Protein AF-A0A2N7JJB4-F1 (afdb_monomer_lite)

Sequence (86 aa):
MRPPQHAFAEPKAKQRTLRDRDVYDVVAHVHAITARPELSPLILAVAEQCLIESIRPEQALMSLIQASNASLHNPRFVFPKKEDNS

Radius of gyration: 23.98 Å; chains: 1; bounding box: 86×31×50 Å

Organism: Vibrio splendidus (NCBI:txid29497)

Foldseek 3Di:
DDDDPPPPPDPPPPPDDDDPVNVVVVVVVVVVVVPPPVCVVVVVQLVVQCVVVVDDSVVSSVVVVVVVVVVVVPPPPDDPPPPPDD

Secondary structure (DSSP, 8-state):
----------------PPPHHHHHHHHHHHHHHHT-GGGHHHHHHHHHHHHHH---HHHHHHHHHHHHHHHHT-TT----------

pLDDT: mean 76.85, std 17.62, range [43.41, 96.38]

Structure (mmCIF, N/CA/C/O backbone):
data_AF-A0A2N7JJB4-F1
#
_entry.id   AF-A0A2N7JJB4-F1
#
loop_
_atom_site.group_PDB
_atom_site.id
_atom_site.type_symbol
_atom_site.label_atom_id
_atom_site.label_alt_id
_atom_site.label_comp_id
_atom_site.label_asym_id
_at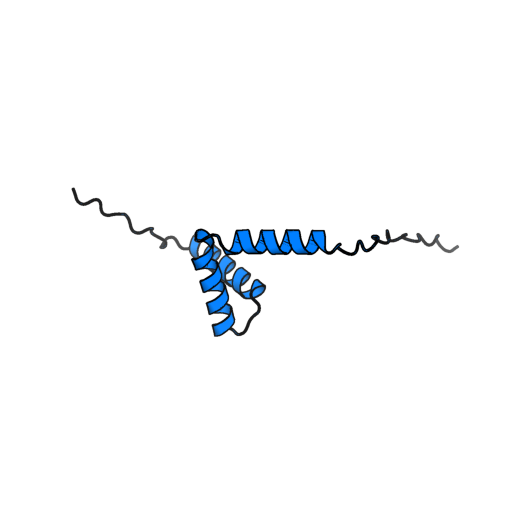om_site.label_entity_id
_atom_site.label_seq_id
_atom_site.pdbx_PDB_ins_code
_atom_site.Cartn_x
_atom_site.Cartn_y
_atom_site.Cartn_z
_atom_site.occupancy
_atom_site.B_iso_or_equiv
_atom_site.auth_seq_id
_atom_site.auth_comp_id
_atom_site.auth_asym_id
_atom_site.auth_atom_id
_atom_site.pdbx_PDB_model_num
ATOM 1 N N . MET A 1 1 ? 60.541 -0.796 -0.043 1.00 45.09 1 MET A N 1
ATOM 2 C CA . MET A 1 1 ? 59.619 -1.951 0.011 1.00 45.09 1 MET A CA 1
ATOM 3 C C . MET A 1 1 ? 58.186 -1.426 0.011 1.00 45.09 1 MET A C 1
ATOM 5 O O . MET A 1 1 ? 57.906 -0.555 0.822 1.00 45.09 1 MET A O 1
ATOM 9 N N . ARG A 1 2 ? 57.314 -1.861 -0.910 1.00 55.78 2 ARG A N 1
ATOM 10 C CA . ARG A 1 2 ? 55.871 -1.523 -0.921 1.00 55.78 2 ARG A CA 1
ATOM 11 C C . ARG A 1 2 ? 55.062 -2.789 -0.599 1.00 55.78 2 ARG A C 1
ATOM 13 O O . ARG A 1 2 ? 55.481 -3.854 -1.050 1.00 55.78 2 ARG A O 1
ATOM 20 N N . PRO A 1 3 ? 53.957 -2.698 0.163 1.00 53.66 3 PRO A N 1
ATOM 21 C CA . PRO A 1 3 ? 53.144 -3.860 0.504 1.00 53.66 3 PRO A CA 1
ATOM 22 C C . PRO A 1 3 ? 52.342 -4.355 -0.714 1.00 53.66 3 PRO A C 1
ATOM 24 O O . PRO A 1 3 ? 52.106 -3.577 -1.646 1.00 53.66 3 PRO A O 1
ATOM 27 N N . PRO A 1 4 ? 51.930 -5.636 -0.729 1.00 57.66 4 PRO A N 1
ATOM 28 C CA . PRO A 1 4 ? 51.138 -6.198 -1.813 1.00 57.66 4 PRO A CA 1
ATOM 29 C C . PRO A 1 4 ? 49.740 -5.575 -1.809 1.00 57.66 4 PRO 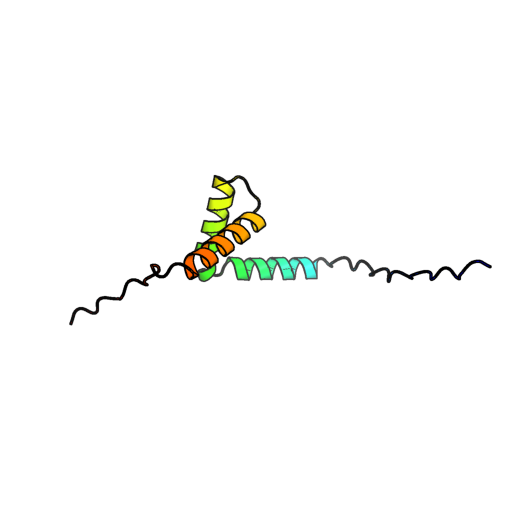A C 1
ATOM 31 O O . PRO A 1 4 ? 49.084 -5.474 -0.772 1.00 57.66 4 PRO A O 1
ATOM 34 N N . GLN A 1 5 ? 49.285 -5.145 -2.984 1.00 58.09 5 GLN A N 1
ATOM 35 C CA . GLN A 1 5 ? 47.903 -4.733 -3.187 1.00 58.09 5 GLN A CA 1
ATOM 36 C C . GLN A 1 5 ? 47.024 -5.979 -3.060 1.00 58.09 5 GLN A C 1
ATOM 38 O O . GLN A 1 5 ? 47.008 -6.827 -3.951 1.00 58.09 5 GLN A O 1
ATOM 43 N N . HIS A 1 6 ? 46.308 -6.107 -1.944 1.00 55.06 6 HIS A N 1
ATOM 44 C CA . HIS A 1 6 ? 45.173 -7.015 -1.864 1.00 55.06 6 HIS A CA 1
ATOM 45 C C . HIS A 1 6 ? 44.107 -6.495 -2.828 1.00 55.06 6 HIS A C 1
ATOM 47 O O . HIS A 1 6 ? 43.332 -5.599 -2.503 1.00 55.06 6 HIS A O 1
ATOM 53 N N . ALA A 1 7 ? 44.107 -7.036 -4.044 1.00 54.94 7 ALA A N 1
ATOM 54 C CA . ALA A 1 7 ? 42.977 -6.935 -4.943 1.00 54.94 7 ALA A CA 1
ATOM 55 C C . ALA A 1 7 ? 41.801 -7.642 -4.258 1.00 54.94 7 ALA A C 1
ATOM 57 O O . ALA A 1 7 ? 41.694 -8.869 -4.285 1.00 54.94 7 ALA A O 1
ATOM 58 N N . PHE A 1 8 ? 40.947 -6.869 -3.588 1.00 61.06 8 PHE A N 1
ATOM 59 C CA . PHE A 1 8 ? 39.616 -7.322 -3.221 1.00 61.06 8 PHE A CA 1
ATOM 60 C C . PHE A 1 8 ? 38.887 -7.608 -4.532 1.00 61.06 8 PHE A C 1
ATOM 62 O O . PHE A 1 8 ? 38.418 -6.699 -5.212 1.00 61.06 8 PHE A O 1
ATOM 69 N N . ALA A 1 9 ? 38.863 -8.876 -4.936 1.00 60.25 9 ALA A N 1
ATOM 70 C CA . ALA A 1 9 ? 37.967 -9.334 -5.976 1.00 60.25 9 ALA A CA 1
ATOM 71 C C . ALA A 1 9 ? 36.548 -9.187 -5.420 1.00 60.25 9 ALA A C 1
ATOM 73 O O . ALA A 1 9 ? 36.064 -10.063 -4.705 1.00 60.25 9 ALA A O 1
ATOM 74 N N . GLU A 1 10 ? 35.905 -8.051 -5.693 1.00 64.06 10 GLU A N 1
ATOM 75 C CA . GLU A 1 10 ? 34.473 -7.911 -5.473 1.00 64.06 10 GLU A CA 1
ATOM 76 C C . GLU A 1 10 ? 33.788 -9.062 -6.217 1.00 64.06 10 GLU A C 1
ATOM 78 O O . GLU A 1 10 ? 33.985 -9.212 -7.434 1.00 64.06 10 GLU A O 1
ATOM 83 N N . PRO A 1 11 ? 33.010 -9.916 -5.532 1.00 57.72 11 PRO A N 1
ATOM 84 C CA . PRO A 1 11 ? 32.198 -10.881 -6.234 1.00 57.72 11 PRO A CA 1
ATOM 85 C C . PRO A 1 11 ? 31.201 -10.071 -7.059 1.00 57.72 11 PRO A C 1
ATOM 87 O O . PRO A 1 11 ? 30.248 -9.512 -6.522 1.00 57.72 11 PRO A O 1
ATOM 90 N N . LYS A 1 12 ? 31.436 -9.988 -8.376 1.00 57.09 12 LYS A N 1
ATOM 91 C CA . LYS A 1 12 ? 30.449 -9.519 -9.348 1.00 57.09 12 LYS A CA 1
ATOM 92 C C . LYS A 1 12 ? 29.217 -10.394 -9.165 1.00 57.09 12 LYS A C 1
ATOM 94 O O . LYS A 1 12 ? 29.146 -11.493 -9.719 1.00 57.09 12 LYS A O 1
ATOM 99 N N . ALA A 1 13 ? 28.273 -9.937 -8.346 1.00 60.78 13 ALA A N 1
ATOM 100 C CA . ALA A 1 13 ? 26.960 -10.533 -8.247 1.00 60.78 13 ALA A CA 1
ATOM 101 C C . ALA A 1 13 ? 26.419 -10.538 -9.675 1.00 60.78 13 ALA A C 1
ATOM 103 O O . ALA A 1 13 ? 26.200 -9.481 -10.267 1.00 60.78 13 ALA A O 1
ATOM 104 N N . LYS A 1 14 ? 26.321 -11.727 -10.279 1.00 62.06 14 LYS A N 1
ATOM 105 C CA . LYS A 1 14 ? 25.719 -11.884 -11.600 1.00 62.06 14 LYS A CA 1
ATOM 106 C C . LYS A 1 14 ? 24.332 -11.268 -11.484 1.00 62.06 14 LYS A C 1
ATOM 108 O O . LYS A 1 14 ? 23.504 -11.823 -10.763 1.00 62.06 14 LYS A O 1
ATOM 113 N N . GLN A 1 15 ? 24.111 -10.119 -12.124 1.00 64.25 15 GLN A N 1
ATOM 114 C CA . GLN A 1 15 ? 22.792 -9.507 -12.220 1.00 64.25 15 GLN A CA 1
ATOM 115 C C . GLN A 1 15 ? 21.885 -10.540 -12.887 1.00 64.25 15 GLN A C 1
ATOM 117 O O . GLN A 1 15 ? 21.934 -10.747 -14.097 1.00 64.25 15 GLN A O 1
ATOM 122 N N . ARG A 1 16 ? 21.130 -11.276 -12.072 1.00 72.88 16 ARG A N 1
ATOM 123 C CA . ARG A 1 16 ? 20.075 -12.157 -12.548 1.00 72.88 16 ARG A CA 1
ATOM 124 C C . ARG A 1 16 ? 18.916 -11.240 -12.893 1.00 72.88 16 ARG A C 1
ATOM 126 O O . ARG A 1 16 ? 18.243 -10.738 -11.999 1.00 72.88 16 ARG A O 1
ATOM 133 N N . THR A 1 17 ? 18.738 -10.976 -14.178 1.00 81.50 17 THR A N 1
ATOM 134 C CA . THR A 1 17 ? 17.515 -10.369 -14.690 1.00 81.50 17 THR A CA 1
ATOM 135 C C . THR A 1 17 ? 16.346 -11.292 -14.361 1.00 81.50 17 THR A C 1
ATOM 137 O O . THR A 1 17 ? 16.417 -12.503 -14.584 1.00 81.50 17 THR A O 1
ATOM 140 N N . LEU A 1 18 ? 15.295 -10.724 -13.769 1.00 83.06 18 LEU A N 1
ATOM 141 C CA . LEU A 1 18 ? 14.045 -11.438 -13.519 1.00 83.06 18 LEU A CA 1
ATOM 142 C C . LEU A 1 18 ? 13.458 -11.876 -14.862 1.00 83.06 18 LEU A C 1
ATOM 144 O O . LEU A 1 18 ? 13.484 -11.106 -15.823 1.00 83.06 18 LEU A O 1
ATOM 148 N N . ARG A 1 19 ? 12.947 -13.106 -14.941 1.00 92.75 19 ARG A N 1
ATOM 149 C CA . ARG A 1 19 ? 12.189 -13.551 -16.116 1.00 92.75 19 ARG A CA 1
ATOM 150 C C . ARG A 1 19 ? 10.755 -13.057 -15.986 1.00 92.75 19 ARG A C 1
ATOM 152 O O . ARG A 1 19 ? 10.266 -12.891 -14.871 1.00 92.75 19 ARG A O 1
ATOM 159 N N . ASP A 1 20 ? 10.050 -12.930 -17.105 1.00 91.69 20 ASP A N 1
ATOM 160 C CA . ASP A 1 20 ? 8.658 -12.457 -17.123 1.00 91.69 20 ASP A CA 1
ATOM 161 C C . ASP A 1 20 ? 7.753 -13.251 -16.175 1.00 91.69 20 ASP A C 1
ATOM 163 O O . ASP A 1 20 ? 6.958 -12.674 -15.441 1.00 91.69 20 ASP A O 1
ATOM 167 N N . ARG A 1 21 ? 7.932 -14.577 -16.103 1.00 90.81 21 ARG A N 1
ATOM 168 C CA . ARG A 1 21 ? 7.210 -15.431 -15.148 1.00 90.81 21 ARG A CA 1
ATOM 169 C C . ARG A 1 21 ? 7.434 -15.011 -13.694 1.00 90.81 21 ARG A C 1
ATOM 171 O O . ARG A 1 21 ? 6.474 -14.946 -12.939 1.00 90.81 21 ARG A O 1
ATOM 178 N N . ASP A 1 22 ? 8.679 -14.713 -13.325 1.00 89.94 22 ASP A N 1
ATOM 179 C CA . ASP A 1 22 ? 9.022 -14.314 -11.960 1.00 89.94 22 ASP A CA 1
ATOM 180 C C . ASP A 1 22 ? 8.344 -12.962 -11.620 1.00 89.94 22 ASP A C 1
ATOM 182 O O . ASP A 1 22 ? 7.890 -12.755 -10.498 1.00 89.94 22 ASP A O 1
ATOM 186 N N . VAL A 1 23 ? 8.200 -12.064 -12.606 1.00 88.75 23 VAL A N 1
ATOM 187 C CA . VAL A 1 23 ? 7.460 -10.795 -12.464 1.00 88.75 23 VAL A CA 1
ATOM 188 C C . VAL A 1 23 ? 5.958 -11.038 -12.295 1.00 88.75 23 VAL A C 1
ATOM 190 O O . VAL A 1 23 ? 5.349 -10.469 -11.389 1.00 88.75 23 VAL A O 1
ATOM 193 N N . TYR A 1 24 ? 5.357 -11.893 -13.126 1.00 92.62 24 TYR A N 1
ATOM 194 C CA . TYR A 1 24 ? 3.933 -12.226 -13.023 1.00 92.62 24 TYR A CA 1
ATOM 195 C C . TYR A 1 24 ? 3.584 -12.880 -11.684 1.00 92.62 24 TYR A C 1
ATOM 197 O O . TYR A 1 24 ? 2.568 -12.524 -11.088 1.00 92.62 24 TYR A O 1
ATOM 205 N N . ASP A 1 25 ? 4.438 -13.775 -11.183 1.00 92.19 25 ASP A N 1
ATOM 206 C CA . ASP A 1 25 ? 4.242 -14.432 -9.890 1.00 92.19 25 ASP A CA 1
ATOM 207 C C . ASP A 1 25 ? 4.255 -13.407 -8.741 1.00 92.19 25 ASP A C 1
ATOM 209 O O . ASP A 1 25 ? 3.393 -13.447 -7.860 1.00 92.19 25 ASP A O 1
ATOM 213 N N . VAL A 1 26 ? 5.168 -12.428 -8.780 1.00 88.50 26 VAL A N 1
ATOM 214 C CA . VAL A 1 26 ? 5.205 -11.331 -7.798 1.00 88.50 26 VAL A CA 1
ATOM 215 C C . VAL A 1 26 ? 3.947 -10.470 -7.882 1.00 88.50 26 VAL A C 1
ATOM 217 O O . VAL A 1 26 ? 3.338 -10.187 -6.852 1.00 88.50 26 VAL A O 1
ATOM 220 N N . VAL A 1 27 ? 3.519 -10.077 -9.084 1.00 88.50 27 VAL A N 1
ATOM 221 C CA . VAL A 1 27 ? 2.310 -9.257 -9.272 1.00 88.50 27 VAL A CA 1
ATOM 222 C C . VAL A 1 27 ? 1.069 -9.983 -8.752 1.00 88.50 27 VAL A C 1
ATOM 224 O O . VAL A 1 27 ? 0.288 -9.395 -8.003 1.00 88.50 27 VAL A O 1
ATOM 227 N N . ALA A 1 28 ? 0.903 -11.264 -9.090 1.00 90.56 28 ALA A N 1
ATOM 228 C CA . ALA A 1 28 ? -0.211 -12.078 -8.613 1.00 90.56 28 ALA A CA 1
ATOM 229 C C . ALA A 1 28 ? -0.202 -12.207 -7.082 1.00 90.56 28 ALA A C 1
ATOM 231 O O . ALA A 1 28 ? -1.245 -12.076 -6.440 1.00 90.56 28 ALA A O 1
ATOM 232 N N . HIS A 1 29 ? 0.977 -12.402 -6.488 1.00 90.25 29 HIS A N 1
ATOM 233 C CA . HIS A 1 29 ? 1.127 -12.489 -5.041 1.00 90.25 29 HIS A CA 1
ATOM 234 C C . HIS A 1 29 ? 0.785 -11.168 -4.339 1.00 90.25 29 HIS A C 1
ATOM 236 O O . HIS A 1 29 ? 0.042 -11.165 -3.358 1.00 90.25 29 HIS A O 1
ATOM 242 N N . VAL A 1 30 ? 1.261 -10.037 -4.867 1.00 86.88 30 VAL A N 1
ATOM 243 C CA . VAL A 1 30 ? 0.933 -8.704 -4.343 1.00 86.88 30 VAL A CA 1
ATOM 244 C C . VAL A 1 30 ? -0.570 -8.446 -4.432 1.00 86.88 30 VAL A C 1
ATOM 246 O O . VAL A 1 30 ? -1.155 -8.017 -3.443 1.00 86.88 30 VAL A O 1
ATOM 249 N N . HIS A 1 31 ? -1.212 -8.766 -5.560 1.00 87.12 31 HIS A N 1
ATOM 250 C CA . HIS A 1 31 ? -2.665 -8.642 -5.710 1.00 87.12 31 HIS A CA 1
ATOM 251 C C . HIS A 1 31 ? -3.441 -9.493 -4.702 1.00 87.12 31 HIS A C 1
ATOM 253 O O . HIS A 1 31 ? -4.423 -9.027 -4.127 1.00 87.12 31 HIS A O 1
ATOM 259 N N . ALA A 1 32 ? -3.002 -10.729 -4.463 1.00 89.12 32 ALA A N 1
ATOM 260 C CA . ALA A 1 32 ? -3.627 -11.594 -3.471 1.00 89.12 32 ALA A CA 1
ATOM 261 C C . ALA A 1 32 ? -3.506 -11.015 -2.052 1.00 89.12 32 ALA A C 1
ATOM 263 O O . ALA A 1 32 ? -4.454 -11.092 -1.274 1.00 89.12 32 ALA A O 1
ATOM 264 N N . ILE A 1 33 ? -2.364 -10.404 -1.720 1.00 85.62 33 ILE A N 1
ATOM 265 C CA . ILE A 1 33 ? -2.154 -9.738 -0.431 1.00 85.62 33 ILE A CA 1
ATOM 266 C C . ILE A 1 33 ? -3.034 -8.491 -0.314 1.00 85.62 33 ILE A C 1
ATOM 268 O O . ILE A 1 33 ? -3.726 -8.339 0.688 1.00 85.62 33 ILE A O 1
ATOM 272 N N . THR A 1 34 ? -3.041 -7.607 -1.314 1.00 82.25 34 THR A N 1
ATOM 273 C CA . THR A 1 34 ? -3.809 -6.350 -1.259 1.00 82.25 34 THR A CA 1
ATOM 274 C C . THR A 1 34 ? -5.319 -6.571 -1.289 1.00 82.25 34 THR A C 1
ATOM 276 O O . THR A 1 34 ? -6.059 -5.739 -0.771 1.00 82.25 34 THR A O 1
ATOM 279 N N . ALA A 1 35 ? -5.782 -7.704 -1.823 1.00 86.38 35 ALA A N 1
ATOM 280 C CA . ALA A 1 35 ? -7.181 -8.118 -1.774 1.00 86.38 35 ALA A CA 1
ATOM 281 C C . ALA A 1 35 ? -7.644 -8.585 -0.380 1.00 86.38 35 ALA A C 1
ATOM 283 O O . ALA A 1 35 ? -8.839 -8.813 -0.18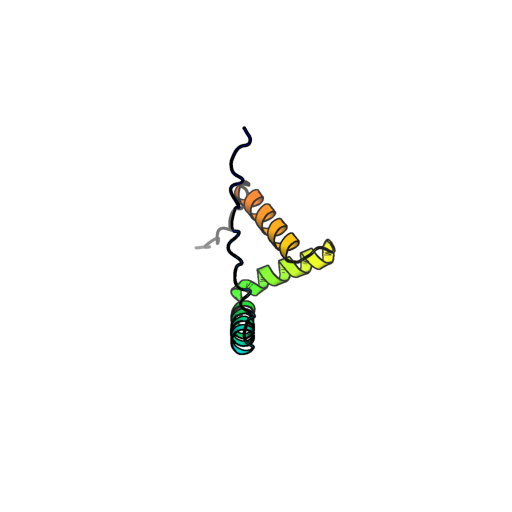6 1.00 86.38 35 ALA A O 1
ATOM 284 N N . ARG A 1 36 ? -6.738 -8.742 0.597 1.00 90.25 36 ARG A N 1
ATOM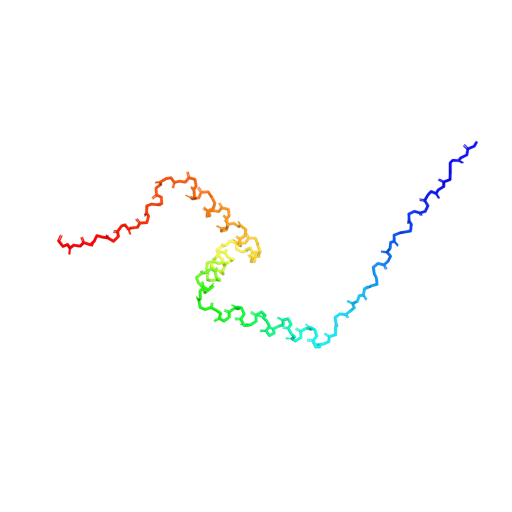 285 C CA . ARG A 1 36 ? -7.117 -9.137 1.958 1.00 90.25 36 ARG A CA 1
ATOM 286 C C . ARG A 1 36 ? -7.862 -7.993 2.655 1.00 90.25 36 ARG A C 1
ATOM 288 O O . ARG A 1 36 ? -7.259 -6.942 2.892 1.00 90.25 36 ARG A O 1
ATOM 295 N N . PRO A 1 37 ? -9.128 -8.193 3.061 1.00 89.00 37 PRO A N 1
ATOM 296 C CA . PRO A 1 37 ? -9.936 -7.133 3.661 1.00 89.00 37 PRO A CA 1
ATOM 297 C C . PRO A 1 37 ? -9.373 -6.660 5.008 1.00 89.00 37 PRO A C 1
ATOM 299 O O . PRO A 1 37 ? -9.547 -5.503 5.379 1.00 89.00 37 PRO A O 1
ATOM 302 N N . GLU A 1 38 ? -8.635 -7.520 5.721 1.00 90.56 38 GLU A N 1
ATOM 303 C CA . GLU A 1 38 ? -7.970 -7.144 6.976 1.00 90.56 38 GLU A CA 1
ATOM 304 C C . GLU A 1 38 ? -6.924 -6.030 6.798 1.00 90.56 38 GLU A C 1
ATOM 306 O O . GLU A 1 38 ? -6.628 -5.307 7.747 1.00 90.56 38 GLU A O 1
ATOM 311 N N . LEU A 1 39 ? -6.351 -5.887 5.596 1.00 88.31 39 LEU A N 1
ATOM 312 C CA . LEU A 1 39 ? -5.334 -4.876 5.301 1.00 88.31 39 LEU A CA 1
ATOM 313 C C . LEU A 1 39 ? -5.934 -3.557 4.806 1.00 88.31 39 LEU A C 1
ATOM 315 O O . LEU A 1 39 ? -5.235 -2.544 4.797 1.00 88.31 39 LEU A O 1
ATOM 319 N N . SER A 1 40 ? -7.217 -3.534 4.428 1.00 87.81 40 SER A N 1
ATOM 320 C CA . SER A 1 40 ? -7.872 -2.340 3.887 1.00 87.81 40 SER A CA 1
ATOM 321 C C . SER A 1 40 ? -7.773 -1.112 4.805 1.00 87.81 40 SER A C 1
ATOM 323 O O . SER A 1 40 ? -7.439 -0.047 4.286 1.00 87.81 40 SER A O 1
ATOM 325 N N . PRO A 1 41 ? -7.962 -1.208 6.140 1.00 90.31 41 PRO A N 1
ATOM 326 C CA . PRO A 1 41 ? -7.816 -0.048 7.022 1.00 90.31 41 PRO A CA 1
ATOM 327 C C . PRO A 1 41 ? -6.405 0.552 6.999 1.00 90.31 41 PRO A C 1
ATOM 329 O O . PRO A 1 41 ? -6.253 1.769 6.956 1.00 90.31 41 PRO A O 1
ATOM 332 N N . LEU A 1 42 ? -5.369 -0.295 6.974 1.00 90.44 42 LEU A N 1
ATOM 333 C CA . LEU A 1 42 ? -3.980 0.158 6.903 1.00 90.44 42 LEU A CA 1
ATOM 334 C C . LEU A 1 42 ? -3.677 0.807 5.548 1.00 90.44 42 LEU A C 1
ATOM 336 O O . LEU A 1 42 ? -3.049 1.860 5.504 1.00 90.44 42 LEU A O 1
ATOM 340 N N . ILE A 1 43 ? -4.137 0.202 4.449 1.00 90.81 43 ILE A N 1
ATOM 341 C CA . ILE A 1 43 ? -3.950 0.743 3.096 1.00 90.81 43 ILE A CA 1
ATOM 342 C C . ILE A 1 43 ? -4.609 2.123 2.976 1.00 90.81 43 ILE A C 1
ATOM 344 O O . ILE A 1 43 ? -3.996 3.043 2.437 1.00 90.81 43 ILE A O 1
ATOM 348 N N . LEU A 1 44 ? -5.825 2.284 3.509 1.00 92.19 44 LEU A N 1
ATOM 349 C CA . LEU A 1 44 ? -6.531 3.565 3.514 1.00 92.19 44 LEU A CA 1
ATOM 350 C C . LEU A 1 44 ? -5.806 4.616 4.359 1.00 92.19 44 LEU A C 1
ATOM 352 O O . LEU A 1 44 ? -5.610 5.725 3.876 1.00 92.19 44 LEU A O 1
ATOM 356 N N . ALA A 1 45 ? -5.342 4.261 5.560 1.00 92.56 45 ALA A N 1
ATOM 357 C CA . ALA A 1 45 ? -4.584 5.177 6.413 1.00 92.56 45 ALA A CA 1
ATOM 358 C C . ALA A 1 45 ? -3.271 5.635 5.750 1.00 92.56 45 ALA A C 1
ATOM 360 O O . ALA A 1 45 ? -2.923 6.812 5.799 1.00 92.56 45 ALA A O 1
ATOM 361 N N . VAL A 1 46 ? -2.552 4.723 5.083 1.00 94.62 46 VAL A N 1
ATOM 362 C CA . VAL A 1 46 ? -1.345 5.069 4.315 1.00 94.62 46 VAL A CA 1
ATOM 363 C C . VAL A 1 46 ? -1.693 6.005 3.155 1.00 94.62 46 VAL A C 1
ATOM 365 O O . VAL A 1 46 ? -0.998 6.995 2.947 1.00 94.62 46 VAL A O 1
ATOM 368 N N . ALA A 1 47 ? -2.764 5.722 2.408 1.00 93.44 47 ALA A N 1
ATOM 369 C CA . ALA A 1 47 ? -3.193 6.561 1.291 1.00 93.44 47 ALA A CA 1
ATOM 370 C C . ALA A 1 47 ? -3.609 7.970 1.747 1.00 93.44 47 ALA A C 1
ATOM 372 O O . ALA A 1 47 ? -3.213 8.952 1.123 1.00 93.44 47 ALA A O 1
ATOM 373 N N . GLU A 1 48 ? -4.355 8.074 2.847 1.00 95.69 48 GLU A N 1
ATOM 374 C CA . GLU A 1 48 ? -4.750 9.345 3.456 1.00 95.69 48 GLU A CA 1
ATOM 375 C C . GLU A 1 48 ? -3.525 10.166 3.874 1.00 95.69 48 GLU A C 1
ATOM 377 O O . GLU A 1 48 ? -3.407 11.332 3.499 1.00 95.69 48 GLU A O 1
ATOM 382 N N . GLN A 1 49 ? -2.556 9.543 4.548 1.00 93.88 49 GLN A N 1
ATOM 383 C CA . GLN A 1 49 ? -1.324 10.214 4.959 1.00 93.88 49 GLN A CA 1
ATOM 384 C C . GLN A 1 49 ? -0.498 10.702 3.756 1.00 93.88 49 GLN A C 1
ATOM 386 O O . GLN A 1 49 ? 0.022 11.818 3.771 1.00 93.88 49 GLN A O 1
ATOM 391 N N . CYS A 1 50 ? -0.412 9.905 2.684 1.00 96.38 50 CYS A N 1
ATOM 392 C CA . CYS A 1 50 ? 0.226 10.325 1.434 1.00 96.38 50 CYS A CA 1
ATOM 393 C C . CYS A 1 50 ? -0.450 11.561 0.828 1.00 96.38 50 CYS A C 1
ATOM 395 O O . CYS A 1 50 ? 0.243 12.437 0.313 1.00 96.38 50 CYS A O 1
ATOM 397 N N . LEU A 1 51 ? -1.783 11.642 0.887 1.00 95.44 51 LEU A N 1
ATOM 398 C CA . LEU A 1 51 ? -2.543 12.786 0.376 1.00 95.44 51 LEU A CA 1
ATOM 399 C C . LEU A 1 51 ? -2.337 14.042 1.230 1.00 95.44 51 LEU A C 1
ATOM 401 O O . LEU A 1 51 ? -2.151 15.122 0.675 1.00 95.44 51 LEU A O 1
ATOM 405 N N . ILE A 1 52 ? -2.350 13.907 2.558 1.00 95.00 52 ILE A N 1
ATOM 406 C CA . ILE A 1 52 ? -2.203 15.033 3.493 1.00 95.00 52 ILE A CA 1
ATOM 407 C C . ILE A 1 52 ? -0.784 15.606 3.442 1.00 95.00 52 ILE A C 1
ATOM 409 O O . ILE A 1 52 ? -0.606 16.820 3.353 1.00 95.00 52 ILE A O 1
ATOM 413 N N . GLU A 1 53 ? 0.231 14.743 3.493 1.00 93.88 53 GLU A N 1
ATOM 414 C CA . GLU A 1 53 ? 1.626 15.166 3.663 1.00 93.88 53 GLU A CA 1
ATOM 415 C C . GLU A 1 53 ? 2.408 15.215 2.345 1.00 93.88 53 GLU A C 1
ATOM 417 O O . GLU A 1 53 ? 3.549 15.672 2.324 1.00 93.88 53 GLU A O 1
ATOM 422 N N . SER A 1 54 ? 1.806 14.782 1.230 1.00 95.19 54 SER A N 1
ATOM 423 C CA . SER A 1 54 ? 2.466 14.703 -0.083 1.00 95.19 54 SER A CA 1
ATOM 424 C C . SER A 1 54 ? 3.772 13.893 -0.047 1.00 95.19 54 SER A C 1
ATOM 426 O O . SER A 1 54 ? 4.766 14.245 -0.686 1.00 95.19 54 SER A O 1
ATOM 428 N N . ILE A 1 55 ? 3.775 12.795 0.714 1.00 95.00 55 ILE A N 1
ATOM 429 C CA . ILE A 1 55 ? 4.930 11.907 0.904 1.00 95.00 55 ILE A CA 1
ATOM 430 C C . ILE A 1 55 ? 4.752 10.563 0.200 1.00 95.00 55 ILE A C 1
ATOM 432 O O . ILE A 1 55 ? 3.672 10.211 -0.277 1.00 95.00 55 ILE A O 1
ATOM 436 N N . ARG A 1 56 ? 5.839 9.786 0.140 1.00 95.75 56 ARG A N 1
ATOM 437 C CA . ARG A 1 56 ? 5.806 8.433 -0.417 1.00 95.75 56 ARG A CA 1
ATOM 438 C C . ARG A 1 56 ? 5.141 7.433 0.547 1.00 95.75 56 ARG A C 1
ATOM 440 O O . ARG A 1 56 ? 5.304 7.581 1.761 1.00 95.75 56 ARG A O 1
ATOM 447 N N . PRO A 1 57 ? 4.484 6.373 0.036 1.00 92.06 57 PRO A N 1
ATOM 448 C CA . PRO A 1 57 ? 3.820 5.358 0.860 1.00 92.06 57 PRO A CA 1
ATOM 449 C C . PRO A 1 57 ? 4.717 4.706 1.913 1.00 92.06 57 PRO A C 1
ATOM 451 O O . PRO A 1 57 ? 4.265 4.431 3.020 1.00 92.06 57 PRO A O 1
ATOM 454 N N . GLU A 1 58 ? 5.995 4.485 1.606 1.00 94.38 58 GLU A N 1
ATOM 455 C CA . GLU A 1 58 ? 6.954 3.890 2.538 1.00 94.38 58 GLU A CA 1
ATOM 456 C C . GLU A 1 58 ? 7.210 4.809 3.737 1.00 94.38 58 GLU A C 1
ATOM 458 O O . GLU A 1 58 ? 7.310 4.347 4.873 1.00 94.38 58 GLU A O 1
ATOM 463 N N . GLN A 1 59 ? 7.281 6.120 3.491 1.00 93.38 59 GLN A N 1
ATOM 464 C CA . GLN A 1 59 ? 7.443 7.121 4.543 1.00 93.38 59 GLN A CA 1
ATOM 465 C C . GLN A 1 59 ? 6.169 7.236 5.379 1.00 93.38 59 GLN A C 1
ATOM 467 O O . GLN A 1 59 ? 6.252 7.201 6.603 1.00 93.38 59 GLN A O 1
ATOM 472 N N . ALA A 1 60 ? 5.001 7.279 4.733 1.00 93.75 60 ALA A N 1
ATOM 473 C CA . ALA A 1 60 ? 3.709 7.289 5.414 1.00 93.75 60 ALA A CA 1
ATOM 474 C C . ALA A 1 60 ? 3.532 6.064 6.325 1.00 93.75 60 ALA A C 1
ATOM 476 O O . ALA A 1 60 ? 3.154 6.201 7.488 1.00 93.75 60 ALA A O 1
ATOM 477 N N . LEU A 1 61 ? 3.880 4.869 5.838 1.00 93.94 61 LEU A N 1
ATOM 478 C CA . LEU A 1 61 ? 3.827 3.639 6.624 1.00 93.94 61 LEU A CA 1
ATOM 479 C C . LEU A 1 61 ? 4.761 3.696 7.842 1.00 93.94 61 LEU A C 1
ATOM 481 O O . LEU A 1 61 ? 4.350 3.330 8.943 1.00 93.94 61 LEU A O 1
ATOM 485 N N . MET A 1 62 ? 5.997 4.177 7.672 1.00 93.25 62 MET A N 1
ATOM 486 C CA . MET A 1 62 ? 6.929 4.351 8.792 1.00 93.25 62 MET A CA 1
ATOM 487 C C . MET A 1 62 ? 6.391 5.335 9.836 1.00 93.25 62 MET A C 1
ATOM 489 O O . MET A 1 62 ? 6.461 5.035 11.028 1.00 93.25 62 MET A O 1
ATOM 493 N N . SER A 1 63 ? 5.810 6.459 9.412 1.00 89.56 63 SER A N 1
ATOM 494 C CA . SER A 1 63 ? 5.190 7.439 10.313 1.00 89.56 63 SER A CA 1
ATOM 495 C C . SER A 1 63 ? 4.031 6.833 11.109 1.00 89.56 63 SER A C 1
ATOM 497 O O . SER A 1 63 ? 3.966 7.002 12.327 1.00 89.56 63 SER A O 1
ATOM 499 N N . LEU A 1 64 ? 3.156 6.058 10.460 1.00 89.19 64 LEU A N 1
ATOM 500 C CA . LEU A 1 64 ? 2.036 5.377 11.121 1.00 89.19 64 LEU A CA 1
ATOM 501 C C . LEU A 1 64 ? 2.511 4.331 12.141 1.00 89.19 64 LEU A C 1
ATOM 503 O O . LEU A 1 64 ? 1.965 4.245 13.242 1.00 89.19 64 LEU A O 1
ATOM 507 N N . ILE A 1 65 ? 3.559 3.569 11.817 1.00 89.94 65 ILE A N 1
ATOM 508 C CA . ILE A 1 65 ? 4.166 2.602 12.745 1.00 89.94 65 ILE A CA 1
ATOM 509 C C . ILE A 1 65 ? 4.788 3.322 13.949 1.00 89.94 65 ILE A C 1
ATOM 511 O O . ILE A 1 65 ? 4.601 2.896 15.089 1.00 89.94 65 ILE A O 1
ATOM 515 N N . GLN A 1 66 ? 5.501 4.429 13.725 1.00 87.75 66 GLN A N 1
ATOM 516 C CA . GLN A 1 66 ? 6.085 5.229 14.805 1.00 87.75 66 GLN A CA 1
ATOM 517 C C . GLN A 1 66 ? 5.007 5.820 15.719 1.00 87.75 66 GLN A C 1
ATOM 519 O O . GLN A 1 66 ? 5.133 5.732 16.940 1.00 87.75 66 GLN A O 1
ATOM 524 N N . ALA A 1 67 ? 3.920 6.345 15.149 1.00 82.75 67 ALA A N 1
ATOM 525 C CA . ALA A 1 67 ? 2.780 6.849 15.907 1.00 82.75 67 ALA A CA 1
ATOM 526 C C . ALA A 1 67 ? 2.096 5.739 16.726 1.00 82.75 67 ALA A C 1
ATOM 528 O O . ALA A 1 67 ? 1.765 5.943 17.894 1.00 82.75 67 ALA A O 1
ATOM 529 N N . SER A 1 68 ? 1.945 4.539 16.154 1.00 78.94 68 SER A N 1
ATOM 530 C CA . SER A 1 68 ? 1.400 3.373 16.859 1.00 78.94 68 SER A CA 1
ATOM 531 C C . SER A 1 68 ? 2.285 2.946 18.038 1.00 78.94 68 SER A C 1
ATOM 533 O O . SER A 1 68 ? 1.785 2.756 19.148 1.00 78.94 68 SER A O 1
ATOM 535 N N . ASN A 1 69 ? 3.604 2.897 17.843 1.00 73.62 69 ASN A N 1
ATOM 536 C CA . ASN A 1 69 ? 4.563 2.558 18.897 1.00 73.62 69 ASN A CA 1
ATOM 537 C C . ASN A 1 69 ? 4.634 3.622 20.002 1.00 73.62 69 ASN A C 1
ATOM 53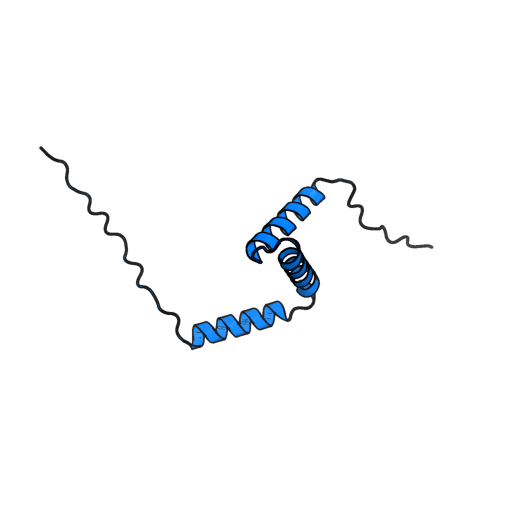9 O O . ASN A 1 69 ? 4.754 3.284 21.179 1.00 73.62 69 ASN A O 1
ATOM 543 N N . ALA A 1 70 ? 4.507 4.904 19.652 1.00 64.25 70 ALA A N 1
ATOM 544 C CA . ALA A 1 70 ? 4.393 5.983 20.630 1.00 64.25 70 ALA A CA 1
ATOM 545 C C . ALA A 1 70 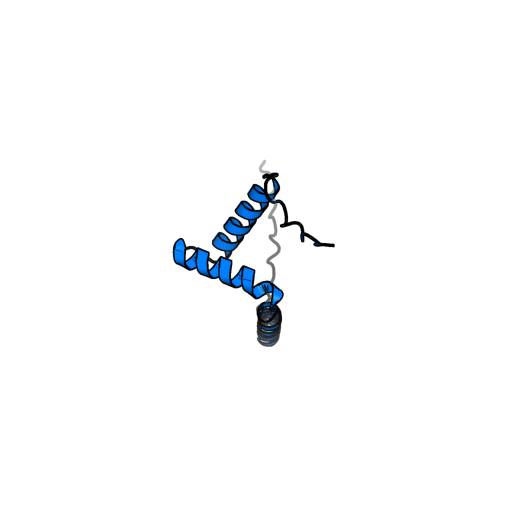? 3.086 5.882 21.442 1.00 64.25 70 ALA A C 1
ATOM 547 O O . ALA A 1 70 ? 3.073 6.161 22.641 1.00 64.25 70 ALA A O 1
ATOM 548 N N . SER A 1 71 ? 1.998 5.425 20.812 1.00 56.31 71 SER A N 1
ATOM 549 C CA . SER A 1 71 ? 0.701 5.202 21.463 1.00 56.31 71 SER A CA 1
ATOM 550 C C . SER A 1 71 ? 0.702 3.988 22.402 1.00 56.31 71 SER A C 1
ATOM 552 O O . SER A 1 71 ? 0.054 4.022 23.444 1.00 56.31 71 SER A O 1
ATOM 554 N N . LEU A 1 72 ? 1.495 2.946 22.115 1.00 55.66 72 LEU A N 1
ATOM 555 C CA . LEU A 1 72 ? 1.698 1.801 23.021 1.00 55.66 72 LEU A CA 1
ATOM 556 C C . LEU A 1 72 ? 2.394 2.189 24.339 1.00 55.66 72 LEU A C 1
ATOM 558 O O . LEU A 1 72 ? 2.210 1.516 25.350 1.00 55.66 72 LEU A O 1
ATOM 562 N N . HIS A 1 73 ? 3.139 3.299 24.359 1.00 52.12 73 HIS A N 1
ATOM 563 C CA . HIS A 1 73 ? 3.679 3.891 25.588 1.00 52.12 73 HIS A CA 1
ATOM 564 C C . HIS A 1 73 ? 2.701 4.837 26.305 1.00 52.12 73 HIS A C 1
ATOM 566 O O . HIS A 1 73 ? 3.041 5.396 27.349 1.00 52.12 73 HIS A O 1
ATOM 572 N N . ASN A 1 74 ? 1.476 4.994 25.797 1.00 43.41 74 ASN A N 1
ATOM 573 C CA . ASN A 1 74 ? 0.433 5.796 26.416 1.00 43.41 74 ASN A CA 1
ATOM 574 C C . ASN A 1 74 ? -0.583 4.880 27.137 1.00 43.41 74 ASN A C 1
ATOM 576 O O . ASN A 1 74 ? -1.407 4.241 26.480 1.00 43.41 74 ASN A O 1
ATOM 580 N N . PRO A 1 75 ? -0.612 4.829 28.485 1.00 52.50 75 PRO A N 1
ATOM 581 C CA . PRO A 1 75 ? -1.526 3.968 29.252 1.00 52.50 75 PRO A CA 1
ATOM 582 C C . PRO A 1 75 ? -3.018 4.340 29.121 1.00 52.50 75 PRO A C 1
ATOM 584 O O . PRO A 1 75 ? -3.863 3.773 29.808 1.00 52.50 75 PRO A O 1
ATOM 587 N N . ARG A 1 76 ? -3.368 5.299 28.253 1.00 49.56 76 ARG A N 1
ATOM 588 C CA . ARG A 1 76 ? -4.748 5.707 27.960 1.00 49.56 76 ARG A CA 1
ATOM 589 C C . ARG A 1 76 ? -5.392 4.968 26.789 1.00 49.56 76 ARG A C 1
ATOM 591 O O . ARG A 1 76 ? -6.572 5.205 26.541 1.00 49.56 76 ARG A O 1
ATOM 598 N N . PHE A 1 77 ? -4.687 4.066 26.101 1.00 47.97 77 PHE A N 1
ATOM 599 C CA . PHE A 1 77 ? -5.313 3.173 25.119 1.00 47.97 77 PHE A CA 1
ATOM 600 C C . PHE A 1 77 ? -6.065 2.041 25.841 1.00 47.97 77 PHE A C 1
ATOM 602 O O . PHE A 1 77 ? -5.691 0.871 25.831 1.00 47.97 77 PHE A O 1
ATOM 609 N N . VAL A 1 78 ? -7.124 2.426 26.550 1.00 47.84 78 VAL A N 1
ATOM 610 C CA . VAL A 1 78 ? -8.094 1.504 27.126 1.00 47.84 78 VAL A CA 1
ATOM 611 C C . VAL A 1 78 ? -8.948 1.039 25.954 1.00 47.84 78 VAL A C 1
ATOM 613 O O . VAL A 1 78 ? -9.702 1.829 25.387 1.00 47.84 78 VAL A O 1
ATOM 616 N N . PHE A 1 79 ? -8.814 -0.228 25.554 1.00 54.78 79 PHE A N 1
ATOM 617 C CA . PHE A 1 79 ? -9.836 -0.870 24.729 1.00 54.78 79 PHE A CA 1
ATOM 618 C C . PHE A 1 79 ? -11.192 -0.578 25.379 1.00 54.78 79 PHE A C 1
ATOM 620 O O . PHE A 1 79 ? -11.290 -0.773 26.596 1.00 54.78 79 PHE A O 1
ATOM 627 N N . PRO A 1 80 ? -12.214 -0.100 24.645 1.00 46.62 80 PRO A N 1
ATOM 628 C CA . PRO A 1 80 ? -13.532 0.059 25.234 1.00 46.62 80 PRO A CA 1
ATOM 629 C C . PRO A 1 80 ? -13.914 -1.302 25.809 1.00 46.62 80 PRO A C 1
ATOM 631 O O . PRO A 1 80 ? -14.047 -2.285 25.075 1.00 46.62 80 PRO A O 1
ATOM 634 N N . LYS A 1 81 ? -13.983 -1.386 27.144 1.00 50.66 81 LYS A N 1
ATOM 635 C CA . LYS A 1 81 ? -14.536 -2.561 27.803 1.00 50.66 81 LYS A CA 1
ATOM 636 C C . LYS A 1 81 ? -15.933 -2.696 27.224 1.00 50.66 81 LYS A C 1
ATOM 638 O O . LYS A 1 81 ? -16.712 -1.751 27.302 1.00 50.66 81 LYS A O 1
ATOM 643 N N . LYS A 1 82 ? -16.225 -3.843 26.609 1.00 51.62 82 LYS A N 1
ATOM 644 C CA . LYS A 1 82 ? -17.612 -4.242 26.407 1.00 51.62 82 LYS A CA 1
ATOM 645 C C . LYS A 1 82 ? -18.246 -4.210 27.792 1.00 51.62 82 LYS A C 1
ATOM 647 O O . LYS A 1 82 ? -17.876 -5.005 28.653 1.00 51.62 82 LYS A O 1
ATOM 652 N N . GLU A 1 83 ? -19.097 -3.222 28.029 1.00 54.69 83 GLU A N 1
ATOM 653 C CA . GLU A 1 83 ? -20.033 -3.257 29.139 1.00 54.69 83 GLU A CA 1
ATOM 654 C C . GLU A 1 83 ? -21.022 -4.374 28.805 1.00 54.69 83 GLU A C 1
ATOM 656 O O . GLU A 1 83 ? -21.975 -4.185 28.052 1.00 54.69 83 GLU A O 1
ATOM 661 N N . ASP A 1 84 ? -20.717 -5.581 29.283 1.00 55.16 84 ASP A N 1
ATOM 662 C CA . ASP A 1 84 ? -21.707 -6.642 29.410 1.00 55.16 84 ASP A CA 1
ATOM 663 C C . ASP A 1 84 ? -22.696 -6.181 30.482 1.00 55.16 84 ASP A C 1
ATOM 665 O O . ASP A 1 84 ? -22.405 -6.180 31.678 1.00 55.16 84 ASP A O 1
ATOM 669 N N . ASN A 1 85 ? -23.837 -5.685 30.015 1.00 54.06 85 ASN A N 1
ATOM 670 C CA . ASN A 1 85 ? -24.956 -5.289 30.848 1.00 54.06 85 ASN A CA 1
ATOM 671 C C . ASN A 1 85 ? -25.745 -6.567 31.180 1.00 54.06 85 ASN A C 1
ATOM 673 O O . ASN A 1 85 ? -26.467 -7.093 30.328 1.00 54.06 85 ASN A O 1
ATOM 677 N N . SER A 1 86 ? -25.567 -7.109 32.386 1.00 54.19 86 SER A N 1
ATOM 678 C CA . SER A 1 86 ? -26.389 -8.187 32.960 1.00 54.19 86 SER A CA 1
ATOM 679 C C . SER A 1 86 ? -26.469 -8.060 34.472 1.00 54.19 86 SER A C 1
ATOM 681 O O . SER A 1 86 ? -25.410 -7.834 35.096 1.00 54.19 86 SER A O 1
#